Protein AF-A0A969W2B5-F1 (afdb_monomer_lite)

Secondary structure (DSSP, 8-state):
------TT-----TT----HHHHHHHHHHHHHHHHHH-TTSS--GGG-S--TT---GGGPPP-TTT-GGGSPPPP-

Sequence (76 aa):
MSELVPSEQIQANFFDRRDRERARKLMQTIDEINLKMGKDAIKFAAEGMEQLWKLRSQYRSPKYTTCWDDLPMVKA

pLDDT: mean 77.66, std 10.44, range [39.69, 93.0]

Foldseek 3Di:
DDDDDDPVPDDDDPPPPDPVVVVVVVVVVVVVCCVVVHHPPDDDVVVPPDDPDDPPCVPPQFPCPPDPVSHDDDDD

Radius of gyration: 20.3 Å; chains: 1; bounding box: 50×28×52 Å

Structure (mmCIF, N/CA/C/O backbone):
data_AF-A0A969W2B5-F1
#
_entry.id   AF-A0A969W2B5-F1
#
loop_
_atom_site.group_PDB
_atom_site.id
_atom_site.type_symbol
_atom_site.label_atom_id
_atom_site.label_alt_id
_atom_site.label_comp_id
_atom_site.label_asym_id
_atom_site.label_entity_id
_atom_site.label_seq_id
_atom_site.pdbx_PDB_ins_code
_atom_site.Cartn_x
_atom_site.Cartn_y
_atom_site.Cartn_z
_atom_site.occupancy
_atom_site.B_iso_or_equiv
_atom_site.auth_seq_id
_atom_site.auth_comp_id
_atom_site.auth_asym_id
_atom_site.auth_atom_id
_atom_site.pdbx_PDB_model_num
ATOM 1 N N . MET A 1 1 ? 14.442 -15.078 7.007 1.00 39.69 1 MET A N 1
ATOM 2 C CA . MET A 1 1 ? 13.333 -14.113 7.146 1.00 39.69 1 MET A CA 1
ATOM 3 C C . MET A 1 1 ? 13.832 -12.786 6.614 1.00 39.69 1 MET A C 1
ATOM 5 O O . MET A 1 1 ? 14.841 -12.324 7.122 1.00 39.69 1 MET A O 1
ATOM 9 N N . SER A 1 2 ? 13.235 -12.247 5.549 1.00 51.69 2 SER A N 1
ATOM 10 C CA . SER A 1 2 ? 13.609 -10.914 5.060 1.00 51.69 2 SER A CA 1
ATOM 11 C C . SER A 1 2 ? 12.847 -9.889 5.881 1.00 51.69 2 SER A C 1
ATOM 13 O O . SER A 1 2 ? 11.618 -9.872 5.847 1.00 51.69 2 SER A O 1
ATOM 15 N N . GLU A 1 3 ? 13.574 -9.076 6.634 1.00 63.16 3 GLU A N 1
ATOM 16 C CA . GLU A 1 3 ? 13.035 -7.874 7.262 1.00 63.16 3 GLU A CA 1
ATOM 17 C C . GLU A 1 3 ? 12.672 -6.842 6.183 1.00 63.16 3 GLU A C 1
ATOM 19 O O . GLU A 1 3 ? 13.066 -6.972 5.017 1.00 63.16 3 GLU A O 1
ATOM 24 N N . LEU A 1 4 ? 11.871 -5.841 6.553 1.00 71.00 4 LEU A N 1
ATOM 25 C CA . LEU A 1 4 ? 11.565 -4.725 5.663 1.00 71.00 4 LEU A CA 1
ATOM 26 C C . LEU A 1 4 ? 12.851 -3.925 5.432 1.00 71.00 4 LEU A C 1
ATOM 28 O O . LEU A 1 4 ? 13.404 -3.350 6.366 1.00 71.00 4 LEU A O 1
ATOM 32 N N . VAL A 1 5 ? 13.326 -3.902 4.189 1.00 72.81 5 VAL A N 1
ATOM 33 C CA . VAL A 1 5 ? 14.525 -3.158 3.787 1.00 72.81 5 VAL A CA 1
ATOM 34 C C . VAL A 1 5 ? 14.102 -1.809 3.192 1.00 72.81 5 VAL A C 1
ATOM 36 O O . VAL A 1 5 ? 13.113 -1.770 2.450 1.00 72.81 5 VAL A O 1
ATOM 39 N N . PRO A 1 6 ? 14.820 -0.707 3.483 1.00 75.44 6 PRO A N 1
ATOM 40 C CA . PRO A 1 6 ? 14.575 0.587 2.853 1.00 75.44 6 PRO A CA 1
ATOM 41 C C . PRO A 1 6 ? 14.589 0.500 1.324 1.00 75.44 6 PRO A C 1
ATOM 43 O O . PRO A 1 6 ? 15.380 -0.241 0.735 1.00 75.44 6 PRO A O 1
ATOM 46 N N . SER A 1 7 ? 13.736 1.290 0.670 1.00 71.69 7 SER A N 1
ATOM 47 C CA . SER A 1 7 ? 13.581 1.263 -0.791 1.00 71.69 7 SER A CA 1
ATOM 48 C C . SER A 1 7 ? 14.839 1.707 -1.553 1.00 71.69 7 SER A C 1
ATOM 50 O O . SER A 1 7 ? 15.000 1.417 -2.736 1.00 71.69 7 SER A O 1
ATOM 52 N N . GLU A 1 8 ? 15.760 2.364 -0.852 1.00 73.44 8 GLU A N 1
ATOM 53 C CA . GLU A 1 8 ? 17.053 2.848 -1.320 1.00 73.44 8 GLU A CA 1
ATOM 54 C C . GLU A 1 8 ? 18.145 1.766 -1.234 1.00 73.44 8 GLU A C 1
ATOM 56 O O . GLU A 1 8 ? 19.145 1.839 -1.947 1.00 73.44 8 GLU A O 1
ATOM 61 N N . GLN A 1 9 ? 17.963 0.741 -0.393 1.00 69.88 9 GLN A N 1
ATOM 62 C CA . GLN A 1 9 ? 18.942 -0.321 -0.131 1.00 69.88 9 GLN A CA 1
ATOM 63 C C . GLN A 1 9 ? 18.569 -1.622 -0.840 1.00 69.88 9 GLN A C 1
ATOM 65 O O . GLN A 1 9 ? 18.452 -2.689 -0.241 1.00 69.88 9 GLN A O 1
ATOM 70 N N . ILE A 1 10 ? 18.387 -1.554 -2.154 1.00 72.38 10 ILE A N 1
ATOM 71 C CA . ILE A 1 10 ? 18.074 -2.749 -2.933 1.00 72.38 10 ILE A CA 1
ATOM 72 C C . ILE A 1 10 ? 19.374 -3.326 -3.490 1.00 72.38 10 ILE A C 1
ATOM 74 O O . ILE A 1 10 ? 19.974 -2.756 -4.407 1.00 72.38 10 ILE A O 1
ATOM 78 N N . GLN A 1 11 ? 19.768 -4.496 -2.988 1.00 68.94 11 GLN A N 1
ATOM 79 C CA . GLN A 1 11 ? 20.861 -5.272 -3.565 1.00 68.94 11 GLN A CA 1
ATOM 80 C C . GLN A 1 11 ? 20.514 -5.631 -5.017 1.00 68.94 11 GLN A C 1
ATOM 82 O O . GLN A 1 11 ? 19.551 -6.349 -5.282 1.00 68.94 11 GLN A O 1
ATOM 87 N N . ALA A 1 12 ? 21.262 -5.072 -5.968 1.00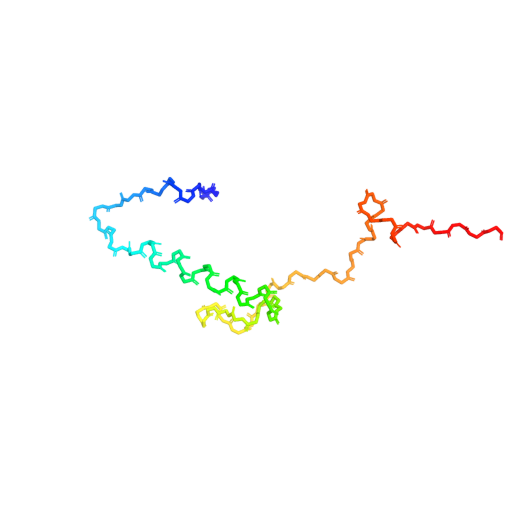 73.31 12 ALA A N 1
ATOM 88 C CA . ALA A 1 12 ? 21.140 -5.421 -7.375 1.00 73.31 12 ALA A CA 1
ATOM 89 C C . ALA A 1 12 ? 22.015 -6.641 -7.680 1.00 73.31 12 ALA A C 1
ATOM 91 O O . ALA A 1 12 ? 23.156 -6.745 -7.231 1.00 73.31 12 ALA A O 1
ATOM 92 N N . ASN A 1 13 ? 21.470 -7.563 -8.461 1.00 79.12 13 ASN A N 1
ATOM 93 C CA . ASN A 1 13 ? 22.169 -8.740 -8.954 1.00 79.12 13 ASN A CA 1
ATOM 94 C C . ASN A 1 13 ? 22.680 -8.423 -10.363 1.00 79.12 13 ASN A C 1
ATOM 96 O O . ASN A 1 13 ? 22.1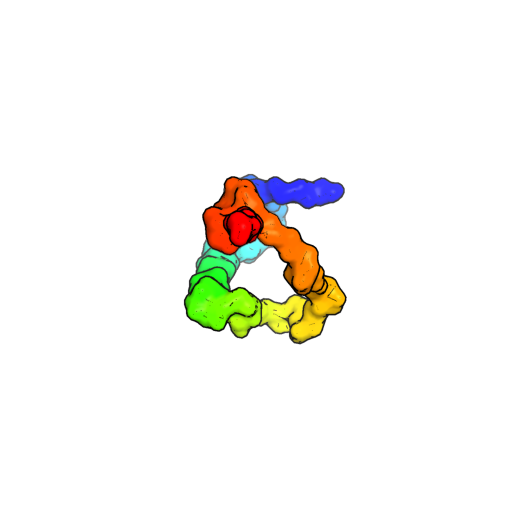10 -7.581 -11.054 1.00 79.12 13 ASN A O 1
ATOM 100 N N . PHE A 1 14 ? 23.674 -9.168 -10.847 1.00 78.62 14 PHE A N 1
ATOM 101 C CA . PHE A 1 14 ? 24.196 -8.999 -12.211 1.00 78.62 14 PHE A CA 1
ATOM 102 C C . PHE A 1 14 ? 23.113 -9.103 -13.310 1.00 78.62 14 PHE A C 1
ATOM 104 O O . PHE A 1 14 ? 23.229 -8.497 -14.369 1.00 78.62 14 PHE A O 1
ATOM 111 N N . PHE A 1 15 ? 22.027 -9.835 -13.044 1.00 83.62 15 PHE A N 1
ATOM 112 C CA . PHE A 1 15 ? 20.899 -10.017 -13.965 1.00 83.62 15 PHE A CA 1
ATOM 113 C C . PHE A 1 15 ? 19.698 -9.103 -13.680 1.00 83.62 15 PHE A C 1
ATOM 115 O O . PHE A 1 15 ? 18.612 -9.343 -14.212 1.00 83.62 15 PHE A O 1
ATOM 122 N N . ASP A 1 16 ? 19.842 -8.078 -12.836 1.00 80.75 16 ASP A N 1
ATOM 123 C CA . ASP A 1 16 ? 18.728 -7.183 -12.534 1.00 80.75 16 ASP A CA 1
ATOM 124 C C . ASP A 1 16 ? 18.408 -6.272 -13.729 1.00 80.75 16 ASP A C 1
ATOM 126 O O . ASP A 1 16 ? 19.117 -5.312 -14.017 1.00 80.75 16 ASP A O 1
ATOM 130 N N . ARG A 1 17 ? 17.325 -6.598 -14.440 1.00 80.88 17 ARG A N 1
ATOM 131 C CA . ARG A 1 17 ? 16.802 -5.836 -15.589 1.00 80.88 17 ARG A CA 1
ATOM 132 C C . ARG A 1 17 ? 15.546 -5.031 -15.250 1.00 80.88 17 ARG A C 1
ATOM 134 O O . ARG A 1 17 ? 14.853 -4.562 -16.152 1.00 80.88 17 ARG A O 1
ATOM 141 N N . ARG A 1 18 ? 15.181 -4.937 -13.970 1.00 82.75 18 ARG A N 1
ATOM 142 C CA . ARG A 1 18 ? 13.921 -4.314 -13.556 1.00 82.75 18 ARG A CA 1
ATOM 143 C C . ARG A 1 18 ? 14.039 -2.798 -13.611 1.00 82.75 18 ARG A C 1
ATOM 145 O O . ARG A 1 18 ? 14.893 -2.210 -12.955 1.00 82.75 18 ARG A O 1
ATOM 152 N N . ASP A 1 19 ? 13.113 -2.166 -14.322 1.00 84.75 19 ASP A N 1
ATOM 153 C CA . ASP A 1 19 ? 12.931 -0.719 -14.269 1.00 84.75 19 ASP A CA 1
ATOM 154 C C . ASP A 1 19 ? 12.175 -0.340 -12.986 1.00 84.75 19 ASP A C 1
ATOM 156 O O . ASP A 1 19 ? 10.941 -0.360 -12.910 1.00 84.75 19 ASP A O 1
ATOM 160 N N . ARG A 1 20 ? 12.947 -0.044 -11.937 1.00 83.50 20 ARG A N 1
ATOM 161 C CA . ARG A 1 20 ? 12.421 0.302 -10.611 1.00 83.50 20 ARG A CA 1
ATOM 162 C C . ARG A 1 20 ? 11.741 1.666 -10.596 1.00 83.50 20 ARG A C 1
ATOM 164 O O . ARG A 1 20 ? 10.825 1.871 -9.804 1.00 83.50 20 ARG A O 1
ATOM 171 N N . GLU A 1 21 ? 12.144 2.586 -11.469 1.00 86.00 21 GLU A N 1
ATOM 172 C CA . GLU A 1 21 ? 11.530 3.909 -11.525 1.00 86.00 21 GLU A CA 1
ATOM 173 C C . GLU A 1 21 ? 10.121 3.830 -12.113 1.00 86.00 21 GLU A C 1
ATOM 175 O O . GLU A 1 21 ? 9.181 4.411 -11.562 1.00 86.00 21 GLU A O 1
ATOM 180 N N . ARG A 1 22 ? 9.947 3.042 -13.178 1.00 88.00 22 ARG A N 1
ATOM 181 C CA . ARG A 1 22 ? 8.623 2.740 -13.722 1.00 88.00 22 ARG A CA 1
ATOM 182 C C . ARG A 1 22 ? 7.746 2.017 -12.702 1.00 88.00 22 ARG A C 1
ATOM 184 O O . ARG A 1 22 ? 6.583 2.386 -12.548 1.00 88.00 22 ARG A O 1
ATOM 191 N N . ALA A 1 23 ? 8.294 1.031 -11.988 1.00 87.06 23 ALA A N 1
ATOM 192 C CA . ALA A 1 23 ? 7.561 0.325 -10.937 1.00 87.06 23 ALA A CA 1
ATOM 193 C C . ALA A 1 23 ? 7.116 1.273 -9.808 1.00 87.06 23 ALA A C 1
ATOM 195 O O . ALA A 1 23 ? 5.963 1.222 -9.387 1.00 87.06 23 ALA A O 1
ATOM 196 N N . ARG A 1 24 ? 7.988 2.193 -9.372 1.00 88.19 24 ARG A N 1
ATOM 197 C CA . ARG A 1 24 ? 7.659 3.208 -8.361 1.00 88.19 24 ARG A CA 1
ATOM 198 C C . ARG A 1 24 ? 6.523 4.121 -8.819 1.00 88.19 24 ARG A C 1
ATOM 200 O O . ARG A 1 24 ? 5.586 4.332 -8.058 1.00 88.19 24 ARG A O 1
ATOM 207 N N . LYS A 1 25 ? 6.584 4.636 -10.054 1.00 92.06 25 LYS A N 1
ATOM 208 C CA . LYS A 1 25 ? 5.525 5.492 -10.622 1.00 92.06 25 LYS A CA 1
ATOM 209 C C . LYS A 1 25 ? 4.188 4.752 -10.692 1.00 92.06 25 LYS A C 1
ATOM 211 O O . LYS A 1 25 ? 3.175 5.303 -10.282 1.00 92.06 25 LYS A O 1
ATOM 216 N N . LEU A 1 26 ? 4.200 3.494 -11.139 1.00 90.19 26 LEU A N 1
ATOM 217 C CA . LEU A 1 26 ? 3.004 2.651 -11.183 1.00 90.19 26 LEU A CA 1
ATOM 218 C C . LEU A 1 26 ? 2.374 2.478 -9.793 1.00 90.19 26 LEU A C 1
ATOM 220 O O . LEU A 1 26 ? 1.175 2.697 -9.648 1.00 90.19 26 LEU A O 1
ATOM 224 N N . MET A 1 27 ? 3.173 2.115 -8.785 1.00 90.31 27 MET A N 1
ATOM 225 C CA . MET A 1 27 ? 2.682 1.939 -7.412 1.00 90.31 27 MET A CA 1
ATOM 226 C C . MET A 1 27 ? 2.095 3.238 -6.852 1.00 90.31 27 MET A C 1
ATOM 228 O O . MET A 1 27 ? 0.996 3.215 -6.313 1.00 90.31 27 MET A O 1
ATOM 232 N N . GLN A 1 28 ? 2.758 4.378 -7.080 1.00 92.56 28 GLN A N 1
ATOM 233 C CA . GLN A 1 28 ? 2.238 5.689 -6.676 1.00 92.56 28 GLN A CA 1
ATOM 234 C C . GLN A 1 28 ? 0.877 5.996 -7.310 1.00 92.56 28 GLN A C 1
ATOM 236 O O . GLN A 1 28 ? -0.037 6.428 -6.615 1.00 92.56 28 GLN A O 1
ATOM 241 N N . THR A 1 29 ? 0.706 5.734 -8.609 1.00 92.69 29 THR A N 1
ATOM 242 C CA . THR A 1 29 ? -0.584 5.944 -9.284 1.00 92.69 29 THR A CA 1
ATOM 243 C C . THR A 1 29 ? -1.682 5.044 -8.715 1.00 92.69 29 THR A C 1
ATOM 245 O O . THR A 1 29 ? -2.809 5.498 -8.528 1.00 92.69 29 THR A O 1
ATOM 248 N N . ILE A 1 30 ? -1.373 3.778 -8.420 1.00 90.19 30 ILE A N 1
ATOM 249 C CA . ILE A 1 30 ? -2.332 2.851 -7.803 1.00 90.19 30 ILE A CA 1
ATOM 250 C C . ILE A 1 30 ? -2.741 3.354 -6.413 1.00 90.19 30 ILE A C 1
ATOM 252 O O . ILE A 1 30 ? -3.936 3.407 -6.112 1.00 90.19 30 ILE A O 1
ATOM 256 N N . ASP A 1 31 ? -1.774 3.776 -5.597 1.00 89.50 31 ASP A N 1
ATOM 257 C CA . ASP A 1 31 ? -2.023 4.312 -4.258 1.00 89.50 31 ASP A CA 1
ATOM 258 C C . ASP A 1 31 ? -2.890 5.576 -4.312 1.00 89.50 31 ASP A C 1
ATOM 260 O O . ASP A 1 31 ? -3.862 5.690 -3.567 1.00 89.50 31 ASP A O 1
ATOM 264 N N . GLU A 1 32 ? -2.614 6.497 -5.239 1.00 93.00 32 GLU A N 1
ATOM 265 C CA . GLU A 1 32 ? -3.435 7.694 -5.448 1.00 93.00 32 GLU A CA 1
ATOM 266 C C . GLU A 1 32 ? -4.888 7.361 -5.803 1.00 93.00 32 GLU A C 1
ATOM 268 O O . GLU A 1 32 ? -5.815 8.019 -5.318 1.00 93.00 32 GLU A O 1
ATOM 273 N N . ILE A 1 33 ? -5.109 6.350 -6.645 1.00 91.50 33 ILE A N 1
ATOM 274 C CA . ILE A 1 33 ? -6.460 5.931 -7.025 1.00 91.50 33 ILE A CA 1
ATOM 275 C C . ILE A 1 33 ? -7.176 5.300 -5.829 1.00 91.50 33 ILE A C 1
ATOM 277 O O . ILE A 1 33 ? -8.317 5.668 -5.545 1.00 91.50 33 ILE A O 1
ATOM 281 N N . ASN A 1 34 ? -6.507 4.414 -5.091 1.00 90.50 34 ASN A N 1
ATOM 282 C CA . ASN A 1 34 ? -7.066 3.784 -3.894 1.00 90.50 34 ASN A CA 1
ATOM 283 C C . ASN A 1 34 ? -7.349 4.803 -2.773 1.00 90.50 34 ASN A C 1
ATOM 285 O O . ASN A 1 34 ? -8.323 4.657 -2.036 1.00 90.50 34 ASN A O 1
ATOM 289 N N . LEU A 1 35 ? -6.564 5.877 -2.662 1.00 89.56 35 LEU A N 1
ATOM 290 C CA . LEU A 1 35 ? -6.843 6.975 -1.730 1.00 89.56 35 LEU A CA 1
ATOM 291 C C . LEU A 1 35 ? -8.099 7.768 -2.119 1.00 89.56 35 LEU A C 1
ATOM 293 O O . LEU A 1 35 ? -8.863 8.164 -1.241 1.00 89.56 35 LEU A O 1
ATOM 297 N N . LYS A 1 36 ? -8.328 7.994 -3.420 1.00 91.56 36 LYS A N 1
ATOM 298 C CA . LYS A 1 36 ? -9.468 8.784 -3.924 1.00 91.56 36 LYS A CA 1
ATOM 299 C C . LYS A 1 36 ? -10.776 7.995 -3.988 1.00 91.56 36 LYS A C 1
ATOM 301 O O . LYS A 1 36 ? -11.826 8.538 -3.664 1.00 91.56 36 LYS A O 1
ATOM 306 N N . MET A 1 37 ? -10.718 6.742 -4.433 1.00 87.56 37 MET A N 1
ATOM 307 C CA . MET A 1 37 ? -11.897 5.910 -4.715 1.00 87.56 37 MET A CA 1
ATOM 308 C C . MET A 1 37 ? -12.260 4.964 -3.564 1.00 87.56 37 MET A C 1
ATOM 310 O O . MET A 1 37 ? -13.299 4.310 -3.605 1.00 87.56 37 MET A O 1
ATOM 314 N N . GLY A 1 38 ? -11.423 4.907 -2.528 1.00 83.25 38 GLY A N 1
ATOM 315 C CA . GLY A 1 38 ? -11.585 4.008 -1.396 1.00 83.25 38 GLY A CA 1
ATOM 316 C C . GLY A 1 38 ? -10.625 2.823 -1.450 1.00 83.25 38 GLY A C 1
ATOM 317 O O . GLY A 1 38 ? -10.116 2.424 -2.499 1.00 83.25 38 GLY A O 1
ATOM 318 N N . LYS A 1 39 ? -10.365 2.263 -0.266 1.00 78.56 39 LYS A N 1
ATOM 319 C CA . LYS A 1 39 ? -9.413 1.168 -0.089 1.00 78.56 39 LYS A CA 1
ATOM 320 C C . LYS A 1 39 ? -9.802 -0.037 -0.955 1.00 78.56 39 LYS A C 1
ATOM 322 O O . LYS A 1 39 ? -10.956 -0.456 -0.936 1.00 78.56 39 LYS A O 1
ATOM 327 N N . ASP A 1 40 ? -8.813 -0.602 -1.646 1.00 75.38 40 ASP A N 1
ATOM 328 C CA . ASP A 1 40 ? -8.939 -1.756 -2.548 1.00 75.38 40 ASP A CA 1
ATOM 329 C C . ASP A 1 40 ? -9.822 -1.508 -3.792 1.00 75.38 40 ASP A C 1
ATOM 331 O O . ASP A 1 40 ? -10.366 -2.457 -4.361 1.00 75.38 40 ASP A O 1
ATOM 335 N N . ALA A 1 41 ? -9.957 -0.251 -4.240 1.00 82.50 41 ALA A N 1
ATOM 336 C CA . ALA A 1 41 ? -10.677 0.090 -5.471 1.00 82.50 41 ALA A CA 1
ATOM 337 C C . ALA A 1 41 ? -10.026 -0.523 -6.725 1.00 82.50 41 ALA A C 1
ATOM 339 O O . ALA A 1 41 ? -10.726 -1.010 -7.613 1.00 82.50 41 ALA A O 1
ATOM 340 N N . ILE A 1 42 ? -8.690 -0.526 -6.793 1.00 86.12 42 ILE A N 1
ATOM 341 C CA . ILE A 1 42 ? -7.911 -1.201 -7.836 1.00 86.12 42 ILE A CA 1
ATOM 342 C C . ILE A 1 42 ? -6.810 -2.035 -7.179 1.00 86.12 42 ILE A C 1
ATOM 344 O O . ILE A 1 42 ? -6.088 -1.570 -6.296 1.00 86.12 42 ILE A O 1
ATOM 348 N N . LYS A 1 43 ? -6.675 -3.277 -7.649 1.00 83.88 43 LYS A N 1
ATOM 349 C CA . LYS A 1 43 ? -5.685 -4.258 -7.192 1.00 83.88 43 LYS A CA 1
ATOM 350 C C . LYS A 1 43 ? -5.119 -5.048 -8.363 1.00 83.88 43 LYS A C 1
ATOM 352 O O . LYS A 1 43 ? -5.700 -5.076 -9.451 1.00 83.88 43 LYS A O 1
ATOM 357 N N . PHE A 1 44 ? -3.979 -5.694 -8.146 1.00 84.62 44 PHE A N 1
ATOM 358 C CA . PHE A 1 44 ? -3.363 -6.522 -9.174 1.00 84.62 44 PHE A CA 1
ATOM 359 C C . PHE A 1 44 ? -4.200 -7.777 -9.422 1.00 84.62 44 PHE A C 1
ATOM 361 O O . PHE A 1 44 ? -4.576 -8.478 -8.488 1.00 84.62 44 PHE A O 1
ATOM 368 N N . ALA A 1 45 ? -4.431 -8.116 -10.693 1.00 81.62 45 ALA A N 1
ATOM 369 C CA . ALA A 1 45 ? -5.168 -9.331 -11.054 1.00 81.62 45 ALA A CA 1
ATOM 370 C C . ALA A 1 45 ? -4.505 -10.610 -10.502 1.00 81.62 45 ALA A C 1
ATOM 372 O O . ALA A 1 45 ? -5.192 -11.574 -10.175 1.00 81.62 45 ALA A O 1
ATOM 373 N N . ALA A 1 46 ? -3.176 -10.592 -10.350 1.00 80.00 46 ALA A N 1
ATOM 374 C CA . ALA A 1 46 ? -2.394 -11.690 -9.788 1.00 80.00 46 ALA A CA 1
ATOM 375 C C . ALA A 1 46 ? -2.623 -11.922 -8.280 1.00 80.00 46 ALA A C 1
ATOM 377 O O . ALA A 1 46 ? -2.274 -12.983 -7.778 1.00 80.00 46 ALA A O 1
ATOM 378 N N . GLU A 1 47 ? -3.206 -1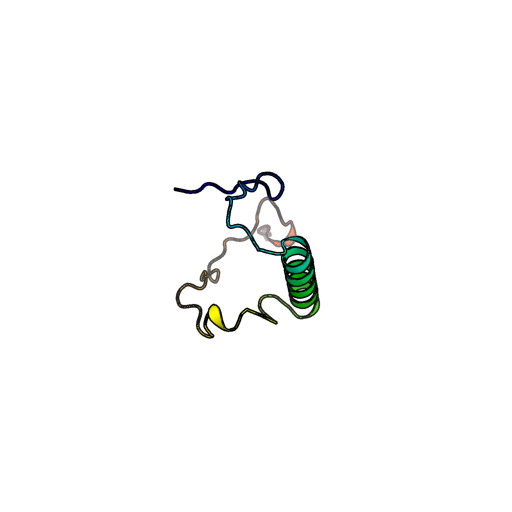0.958 -7.561 1.00 72.00 47 GLU A N 1
ATOM 379 C CA . GLU A 1 47 ? -3.518 -11.076 -6.128 1.00 72.00 47 GLU A CA 1
ATOM 380 C C . GLU A 1 47 ? -4.756 -11.955 -5.869 1.00 72.00 47 GLU A C 1
ATOM 382 O O . GLU A 1 47 ? -4.993 -12.395 -4.747 1.00 72.00 47 GLU A O 1
ATOM 387 N N . GLY A 1 48 ? -5.535 -12.254 -6.914 1.00 71.88 48 GLY A N 1
ATOM 388 C CA . GLY A 1 48 ? -6.803 -12.964 -6.792 1.00 71.88 48 GLY A CA 1
ATOM 389 C C . GLY A 1 48 ? -7.950 -12.047 -6.356 1.00 71.88 48 GLY A C 1
ATOM 390 O O . GLY A 1 48 ? -7.776 -10.985 -5.753 1.00 71.88 48 GLY A O 1
ATOM 391 N N . MET A 1 49 ? -9.178 -12.430 -6.713 1.00 69.19 49 MET A N 1
ATOM 392 C CA . MET A 1 49 ? -10.357 -11.621 -6.380 1.00 69.19 49 MET A CA 1
ATOM 393 C C . MET A 1 49 ? -10.801 -11.813 -4.925 1.00 69.19 49 MET A C 1
ATOM 395 O O . MET A 1 49 ? -11.284 -10.857 -4.312 1.00 69.19 49 MET A O 1
ATOM 399 N N . GLU A 1 50 ? -10.571 -13.002 -4.362 1.00 66.88 50 GLU A N 1
ATOM 400 C CA . GLU A 1 50 ? -10.960 -13.374 -3.002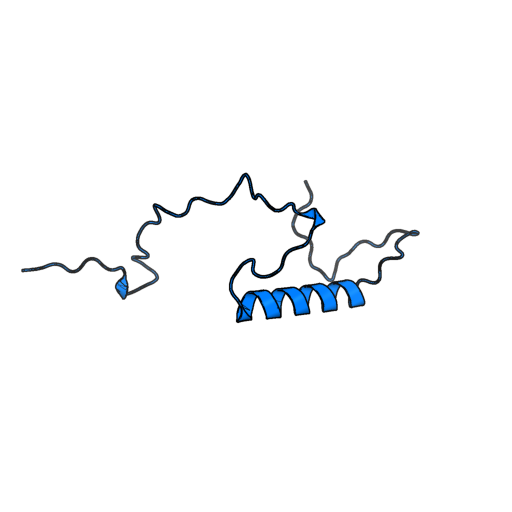 1.00 66.88 50 GLU A CA 1
ATOM 401 C C . GLU A 1 50 ? -9.779 -13.299 -2.029 1.00 66.88 50 GLU A C 1
ATOM 403 O O . GLU A 1 50 ? -8.823 -14.066 -2.103 1.00 66.88 50 GLU A O 1
ATOM 408 N N . GLN A 1 51 ? -9.875 -12.382 -1.067 1.00 65.25 51 GLN A N 1
ATOM 409 C CA . GLN A 1 51 ? -8.955 -12.301 0.064 1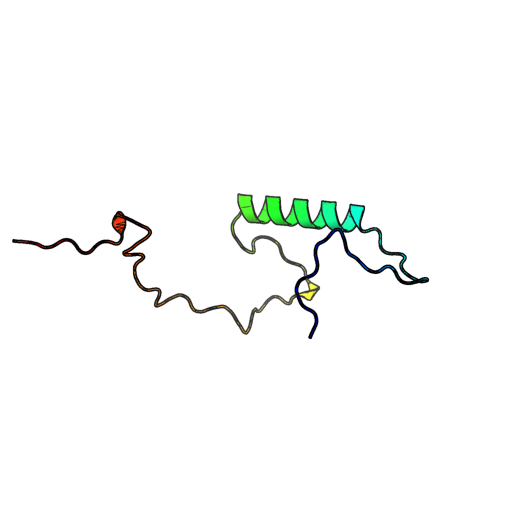.00 65.25 51 GLN A CA 1
ATOM 410 C C . GLN A 1 51 ? -9.436 -13.252 1.175 1.00 65.25 51 GLN A C 1
ATOM 412 O O . GLN A 1 51 ? -10.255 -12.869 2.014 1.00 65.25 51 GLN A O 1
ATOM 417 N N . LEU A 1 52 ? -8.936 -14.496 1.177 1.00 59.78 52 LEU A N 1
ATOM 418 C CA . LEU A 1 52 ? -9.245 -15.532 2.185 1.00 59.78 52 LEU A CA 1
ATOM 419 C C . LEU A 1 52 ? -8.923 -15.081 3.624 1.00 59.78 52 LEU A C 1
ATOM 421 O O . LEU A 1 52 ? -9.602 -15.482 4.570 1.00 59.78 52 LEU A O 1
ATOM 425 N N . TRP A 1 53 ? -7.928 -14.206 3.794 1.00 63.25 53 TRP A N 1
ATOM 426 C CA . TRP A 1 53 ? -7.506 -13.671 5.091 1.00 63.25 53 TRP A CA 1
ATOM 427 C C . TRP A 1 53 ? -7.734 -12.165 5.191 1.00 63.25 53 TRP A C 1
ATOM 429 O O . TRP A 1 53 ? -6.811 -11.367 5.340 1.00 63.25 53 TRP A O 1
ATOM 439 N N . LYS A 1 54 ? -9.003 -11.755 5.156 1.00 63.78 54 LYS A N 1
ATOM 440 C CA . LYS A 1 54 ? -9.381 -10.391 5.530 1.00 63.78 54 LYS A CA 1
ATOM 441 C C . LYS A 1 54 ? -9.399 -10.255 7.054 1.00 63.78 54 LYS A C 1
ATOM 443 O O . LYS A 1 54 ? -10.123 -10.978 7.738 1.00 63.78 54 LYS A O 1
ATOM 448 N N . LEU A 1 55 ? -8.652 -9.287 7.589 1.00 65.31 55 LEU A N 1
ATOM 449 C CA . LEU A 1 55 ? -8.725 -8.893 9.001 1.00 65.31 55 LEU A CA 1
ATOM 450 C C . LEU A 1 55 ? -10.180 -8.554 9.378 1.00 65.31 55 LEU A C 1
ATOM 452 O O . LEU A 1 55 ? -10.731 -7.533 8.957 1.00 65.31 55 LEU A O 1
ATOM 456 N N . ARG A 1 56 ? -10.818 -9.414 10.179 1.00 64.06 56 ARG A N 1
ATOM 457 C CA . ARG A 1 56 ? -12.162 -9.190 10.732 1.00 64.06 56 ARG A CA 1
ATOM 458 C C . ARG A 1 56 ? -12.084 -8.201 11.898 1.00 64.06 56 ARG A C 1
ATOM 460 O O . ARG A 1 56 ? -12.094 -8.590 13.057 1.00 64.06 56 ARG A O 1
ATOM 467 N N . SER A 1 57 ? -12.040 -6.903 11.598 1.00 67.31 57 SER A N 1
ATOM 468 C CA . SER A 1 57 ? -12.033 -5.828 12.610 1.00 67.31 57 SER A CA 1
ATOM 469 C C . SER A 1 57 ? -13.441 -5.451 13.115 1.00 67.31 57 SER A C 1
ATOM 471 O O . SER A 1 57 ? -13.684 -4.316 13.503 1.00 67.31 57 SER A O 1
ATOM 473 N N . GLN A 1 58 ? -14.392 -6.390 13.104 1.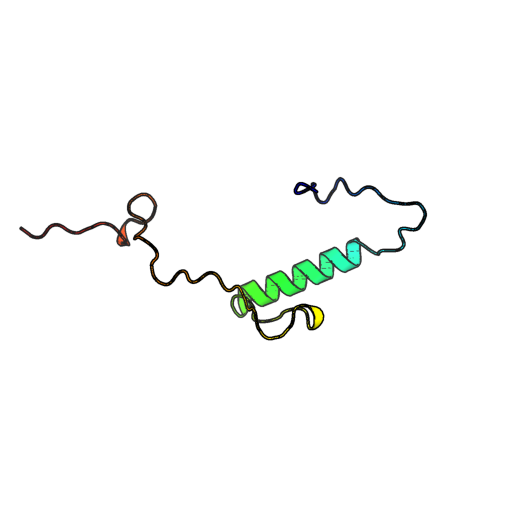00 70.31 58 GLN A N 1
ATOM 474 C CA . GLN A 1 58 ? -15.784 -6.119 13.501 1.00 70.31 58 GLN A CA 1
ATOM 475 C C . GLN A 1 58 ? -15.933 -5.863 15.012 1.00 70.31 58 GLN A C 1
ATOM 477 O O . GLN A 1 58 ? -16.851 -5.166 15.423 1.00 70.31 58 GLN A O 1
ATOM 482 N N . TYR A 1 59 ? -15.001 -6.369 15.827 1.00 70.44 59 TYR A N 1
ATOM 483 C CA . TYR A 1 59 ? -14.972 -6.196 17.285 1.00 70.44 59 TYR A CA 1
ATOM 484 C C . TYR A 1 59 ? -13.795 -5.327 17.718 1.00 70.44 59 TYR A C 1
ATOM 486 O O . TYR A 1 59 ? -12.939 -5.734 18.503 1.00 70.44 59 TYR A O 1
ATOM 494 N N . ARG A 1 60 ? -13.694 -4.134 17.141 1.00 73.50 60 ARG A N 1
ATOM 495 C CA . ARG A 1 60 ? -12.651 -3.189 17.522 1.00 73.50 60 ARG A CA 1
ATOM 496 C C . ARG A 1 60 ? -13.069 -2.466 18.806 1.00 73.50 60 ARG A C 1
ATOM 498 O O . ARG A 1 60 ? -14.170 -1.928 18.865 1.00 73.50 60 ARG A O 1
ATOM 505 N N . SER A 1 61 ? -12.205 -2.456 19.821 1.00 79.44 61 SER A N 1
ATOM 506 C CA . SER A 1 61 ? -12.445 -1.671 21.037 1.00 79.44 61 SER A CA 1
ATOM 507 C C . SER A 1 61 ? -12.480 -0.170 20.707 1.00 79.44 61 SER A C 1
ATOM 509 O O . SER A 1 61 ? -11.725 0.258 19.822 1.00 79.44 61 SER A O 1
ATOM 511 N N . PRO A 1 62 ? -13.285 0.640 21.415 1.00 77.81 62 PRO A N 1
ATOM 512 C CA . PRO A 1 62 ? -13.260 2.088 21.250 1.00 77.81 62 PRO A CA 1
ATOM 513 C C . PRO A 1 62 ? -11.875 2.656 21.582 1.00 77.81 62 PRO A C 1
ATOM 515 O O . PRO A 1 62 ? -11.124 2.104 22.396 1.00 77.81 62 PRO A O 1
ATOM 518 N N . LYS A 1 63 ? -11.502 3.748 20.922 1.00 81.94 63 LYS A N 1
ATOM 519 C CA . LYS A 1 63 ? -10.186 4.381 21.041 1.00 81.94 63 LYS A CA 1
ATOM 520 C C . LYS A 1 63 ? -10.128 5.356 22.218 1.00 81.94 63 LYS A C 1
ATOM 522 O O . LYS A 1 63 ? -9.859 6.541 22.029 1.00 81.94 63 LYS A O 1
ATOM 527 N N . TYR A 1 64 ? -10.282 4.847 23.436 1.00 78.12 64 TYR A N 1
ATOM 528 C CA . TYR A 1 64 ? -10.376 5.669 24.650 1.00 78.12 64 TYR A CA 1
ATOM 529 C C . TYR A 1 64 ? -9.224 6.667 24.864 1.00 78.12 64 TYR A C 1
ATOM 531 O O . TYR A 1 64 ? -9.403 7.674 25.534 1.00 78.12 64 TYR A O 1
ATOM 539 N N . THR A 1 65 ? -8.035 6.406 24.314 1.00 76.50 65 THR A N 1
ATOM 540 C CA . THR A 1 65 ? -6.848 7.261 24.500 1.00 76.50 65 THR A CA 1
ATOM 541 C C . THR A 1 65 ? -6.501 8.133 23.296 1.00 76.50 65 THR A C 1
ATOM 543 O O . THR A 1 65 ? -5.636 8.995 23.407 1.00 76.50 65 THR A O 1
ATOM 546 N N . THR A 1 66 ? -7.122 7.904 22.135 1.00 79.75 66 THR A N 1
ATOM 547 C CA . THR A 1 66 ? -6.734 8.573 20.875 1.00 79.75 66 THR A CA 1
ATOM 548 C C . THR A 1 66 ? -7.899 9.227 20.137 1.00 79.75 66 THR A C 1
ATOM 550 O O . THR A 1 66 ? -7.673 9.901 19.136 1.00 79.75 66 THR A O 1
ATOM 553 N N . CYS A 1 67 ? -9.135 9.068 20.615 1.00 79.81 67 CYS A N 1
ATOM 554 C CA . CYS A 1 67 ? -10.318 9.714 20.060 1.00 79.81 67 CYS A CA 1
ATOM 555 C C . CYS A 1 67 ? -11.260 10.132 21.193 1.00 79.81 67 CYS A C 1
ATOM 557 O O . CYS A 1 67 ? -11.694 9.293 21.979 1.00 79.81 67 CYS A O 1
ATOM 559 N N . TRP A 1 68 ? -11.566 11.429 21.271 1.00 80.50 68 TRP A N 1
ATOM 560 C CA . TRP A 1 68 ? -12.451 11.985 22.300 1.00 80.50 68 TRP A CA 1
ATOM 561 C C . TRP A 1 68 ? -13.900 11.498 22.155 1.00 80.50 68 TRP A C 1
ATOM 563 O O . TRP A 1 68 ? -14.578 11.328 23.163 1.00 80.50 68 TRP A O 1
ATOM 573 N N . ASP A 1 69 ? -14.343 11.204 20.929 1.00 83.00 69 ASP A N 1
ATOM 574 C CA . ASP A 1 69 ? -15.706 10.736 20.630 1.00 83.00 69 ASP A CA 1
ATOM 575 C C . ASP A 1 69 ? -15.976 9.299 21.112 1.00 83.00 69 ASP A C 1
ATOM 577 O O . ASP A 1 69 ? -17.125 8.900 21.286 1.00 83.00 69 ASP A O 1
ATOM 581 N N . ASP A 1 70 ? -14.914 8.530 21.364 1.00 80.38 70 ASP A N 1
ATOM 582 C CA . ASP A 1 70 ? -14.987 7.142 21.826 1.00 80.38 70 ASP A CA 1
ATOM 583 C C . ASP A 1 70 ? -14.978 7.033 23.369 1.00 80.38 70 ASP A C 1
ATOM 585 O O . ASP A 1 70 ? -14.945 5.924 23.912 1.00 80.38 70 ASP A O 1
ATOM 589 N N . LEU A 1 71 ? -14.976 8.158 24.098 1.00 84.12 71 LEU A N 1
ATOM 590 C CA . LEU A 1 71 ? -14.963 8.171 25.563 1.00 84.12 71 LEU A CA 1
ATOM 591 C C . LEU A 1 71 ? -16.347 7.845 26.157 1.00 84.12 71 LEU A C 1
ATOM 593 O O . LEU A 1 71 ? -17.366 8.369 25.704 1.00 84.12 71 LEU A O 1
ATOM 597 N N . PRO A 1 72 ? -16.413 7.027 27.222 1.00 80.25 72 PRO A N 1
ATOM 598 C CA . PRO A 1 72 ? -17.673 6.731 27.891 1.00 80.25 72 PRO A CA 1
ATOM 599 C C . PRO A 1 72 ? -18.228 7.980 28.594 1.00 80.25 72 PRO A C 1
ATOM 601 O O . PRO A 1 72 ? -17.589 8.543 29.482 1.00 80.25 72 PRO A O 1
ATOM 604 N N . MET A 1 73 ? -19.444 8.396 28.230 1.00 78.94 73 MET A N 1
ATOM 605 C CA . MET A 1 73 ? -20.165 9.448 28.951 1.00 78.94 73 MET A CA 1
ATOM 606 C C . MET A 1 73 ? -20.850 8.875 30.193 1.00 78.94 73 MET A C 1
ATOM 608 O O . MET A 1 73 ? -21.702 7.990 30.093 1.00 78.94 73 MET A O 1
ATOM 612 N N . VAL A 1 74 ? -20.523 9.420 31.363 1.00 77.44 74 VAL A N 1
ATOM 613 C CA . VAL A 1 74 ? -21.233 9.127 32.613 1.00 77.44 74 VAL A CA 1
ATOM 614 C C . VAL A 1 74 ? -22.513 9.964 32.653 1.00 77.44 74 VAL A C 1
ATOM 616 O O . VAL A 1 74 ? -22.457 11.184 32.512 1.00 77.44 74 VAL A O 1
ATOM 619 N N . LYS A 1 75 ? -23.669 9.317 32.835 1.00 61.91 75 LYS A N 1
ATOM 620 C CA . LYS A 1 75 ? -24.925 10.004 33.170 1.00 61.91 75 LYS A CA 1
ATOM 621 C C . LYS A 1 75 ? -25.097 10.023 34.689 1.00 61.91 75 LYS A C 1
ATOM 623 O O . LYS A 1 75 ? -24.864 8.999 35.327 1.00 61.91 75 LYS A O 1
ATOM 628 N N . ALA A 1 76 ? -25.460 11.193 35.213 1.00 55.31 76 ALA A N 1
ATOM 629 C CA . ALA A 1 76 ? -25.817 11.417 36.612 1.00 55.31 76 ALA A CA 1
ATOM 630 C C . ALA A 1 76 ? -27.250 10.956 36.908 1.00 55.31 76 ALA A C 1
ATOM 632 O O . ALA A 1 76 ? -28.081 11.009 35.969 1.00 55.31 76 ALA A O 1
#